Protein AF-A0A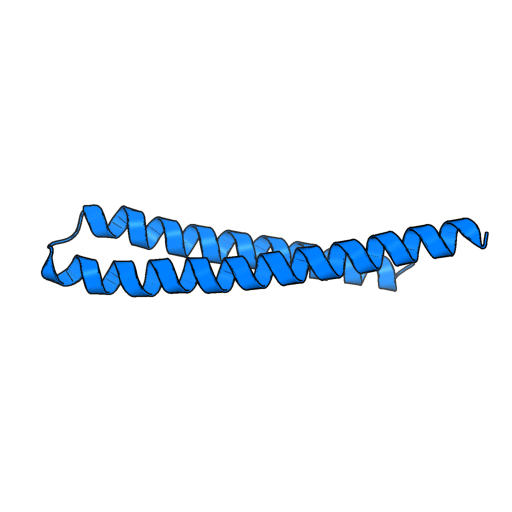7C4NYG0-F1 (afdb_monomer_lite)

Foldseek 3Di:
DVVVVVLVVVLVVLLVQLVVLLVQLVVLQVVLVVDDPVCSVVSNVSSVVSNVVSVVSVVVSVVSVVVVVVVVVVVVVVD

Radius of gyration: 18.23 Å; chains: 1; bounding box: 43×19×51 Å

Secondary structure (DSSP, 8-state):
-HHHHHHHHHHHHHHHHHHHHHHHHHHHHHHHTTS-HHHHHHHHHHHHHHHHHHHHHHHHHHHHHHHHHHHHHHHHTT-

Structure (mmCIF, N/CA/C/O backbone):
data_AF-A0A7C4NYG0-F1
#
_entry.id   AF-A0A7C4NYG0-F1
#
loop_
_atom_site.group_PDB
_atom_site.id
_atom_site.type_symbol
_atom_site.label_atom_id
_atom_site.label_alt_id
_atom_site.label_comp_id
_atom_site.label_asym_id
_atom_site.label_entity_id
_atom_site.label_seq_id
_atom_site.pdbx_PDB_ins_code
_atom_site.Cartn_x
_atom_site.Cartn_y
_atom_site.Cartn_z
_atom_site.occupancy
_atom_site.B_iso_or_equiv
_atom_site.auth_seq_id
_atom_site.auth_comp_id
_atom_site.auth_asym_id
_atom_site.auth_atom_id
_atom_site.pdbx_PDB_model_num
ATOM 1 N N . MET A 1 1 ? 16.748 9.804 -23.866 1.00 49.84 1 MET A N 1
ATOM 2 C CA . MET A 1 1 ? 17.221 9.909 -22.464 1.00 49.84 1 MET A CA 1
ATOM 3 C C . MET A 1 1 ? 16.220 10.638 -21.559 1.00 49.84 1 MET A C 1
ATOM 5 O O . MET A 1 1 ? 15.920 10.101 -20.506 1.00 49.84 1 MET A O 1
ATOM 9 N N . LYS A 1 2 ? 15.625 11.776 -21.968 1.00 48.59 2 LYS A N 1
ATOM 10 C CA . LYS A 1 2 ? 14.577 12.478 -21.187 1.00 48.59 2 LYS A CA 1
ATOM 11 C C . LYS A 1 2 ? 13.321 11.640 -20.870 1.00 48.59 2 LYS A C 1
ATOM 13 O O . LYS A 1 2 ? 12.818 11.728 -19.761 1.00 48.59 2 LYS A O 1
ATOM 18 N N . THR A 1 3 ? 12.853 10.792 -21.786 1.00 54.75 3 THR A N 1
ATOM 19 C CA . THR A 1 3 ? 11.675 9.920 -21.580 1.00 54.75 3 THR A CA 1
ATOM 20 C C . THR A 1 3 ? 11.869 8.866 -20.484 1.00 54.75 3 THR A C 1
ATOM 22 O O . THR A 1 3 ? 10.964 8.649 -19.688 1.00 54.75 3 THR A O 1
ATOM 25 N N . LEU A 1 4 ? 13.071 8.293 -20.361 1.00 54.16 4 LEU A N 1
ATOM 26 C CA . LEU A 1 4 ? 13.395 7.296 -19.326 1.00 54.16 4 LEU A CA 1
ATOM 27 C C . LEU A 1 4 ? 13.407 7.881 -17.904 1.00 54.16 4 LEU A C 1
ATOM 29 O O . LEU A 1 4 ? 13.120 7.167 -16.947 1.00 54.16 4 LEU A O 1
ATOM 33 N N . VAL A 1 5 ? 13.747 9.167 -17.758 1.00 56.97 5 VAL A N 1
ATOM 34 C CA . VAL A 1 5 ? 13.756 9.860 -16.456 1.00 56.97 5 VAL A CA 1
ATOM 35 C C . VAL A 1 5 ? 12.325 10.129 -15.981 1.00 56.97 5 VAL A C 1
ATOM 37 O O . VAL A 1 5 ? 12.027 9.949 -14.805 1.00 56.97 5 VAL A O 1
ATOM 40 N N . VAL A 1 6 ? 11.425 10.484 -16.903 1.00 59.62 6 VAL A N 1
ATOM 41 C CA . VAL A 1 6 ? 10.001 10.713 -16.605 1.00 59.62 6 VAL A CA 1
ATOM 42 C C . VAL A 1 6 ? 9.283 9.401 -16.252 1.00 59.62 6 VAL A C 1
ATOM 44 O O . VAL A 1 6 ? 8.487 9.374 -15.316 1.00 59.62 6 VAL A O 1
ATOM 47 N N . GLU A 1 7 ? 9.602 8.290 -16.926 1.00 59.34 7 GLU A N 1
ATOM 48 C CA . GLU A 1 7 ? 9.052 6.963 -16.592 1.00 59.34 7 GLU A CA 1
ATOM 49 C C . GLU A 1 7 ? 9.491 6.461 -15.208 1.00 59.34 7 GLU A C 1
ATOM 51 O O . GLU A 1 7 ? 8.692 5.868 -14.481 1.00 59.34 7 GLU A O 1
ATOM 56 N N . MET A 1 8 ? 10.747 6.715 -14.818 1.00 60.44 8 MET A N 1
ATOM 57 C CA . MET A 1 8 ? 11.246 6.369 -13.482 1.00 60.44 8 MET A CA 1
ATOM 58 C C . MET A 1 8 ? 10.538 7.163 -12.381 1.00 60.44 8 MET A C 1
ATOM 60 O O . MET A 1 8 ? 10.220 6.598 -11.334 1.00 60.44 8 MET A O 1
ATOM 64 N N . ASP A 1 9 ? 10.257 8.443 -12.619 1.00 76.06 9 ASP A N 1
ATOM 65 C CA . ASP A 1 9 ? 9.541 9.296 -11.669 1.00 76.06 9 ASP A CA 1
ATOM 66 C C . ASP A 1 9 ? 8.083 8.832 -11.486 1.00 76.06 9 ASP A C 1
ATOM 68 O O . ASP A 1 9 ? 7.597 8.710 -10.362 1.00 76.06 9 ASP A O 1
ATOM 72 N N . PHE A 1 10 ? 7.405 8.444 -12.572 1.00 80.19 10 PHE A N 1
ATOM 73 C CA . PHE A 1 10 ? 6.042 7.903 -12.509 1.00 80.19 10 PHE A CA 1
ATOM 74 C C . PHE A 1 10 ? 5.955 6.569 -11.750 1.00 80.19 10 PHE A C 1
ATOM 76 O O . PHE A 1 10 ? 5.116 6.415 -10.861 1.00 80.19 10 PHE A O 1
ATOM 83 N N . LEU A 1 11 ? 6.838 5.611 -12.054 1.00 80.94 11 LEU A N 1
ATOM 8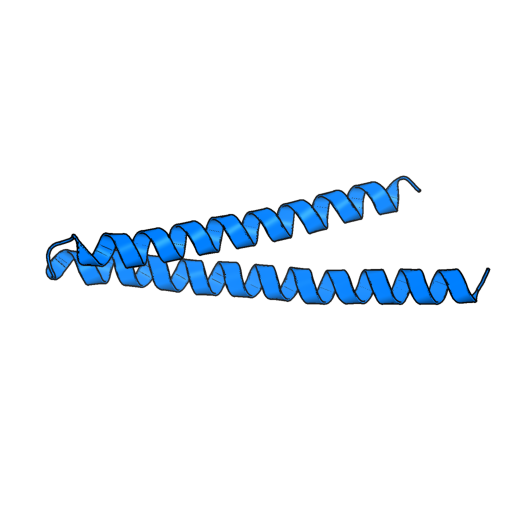4 C CA . LEU A 1 11 ? 6.902 4.324 -11.350 1.00 80.94 11 LEU A CA 1
ATOM 85 C C . LEU A 1 11 ? 7.148 4.512 -9.849 1.00 80.94 11 LEU A C 1
ATOM 87 O O . LEU A 1 11 ? 6.494 3.872 -9.028 1.00 80.94 11 LEU A O 1
ATOM 91 N N . THR A 1 12 ? 8.074 5.403 -9.494 1.00 83.94 12 THR A N 1
ATOM 92 C CA . THR A 1 12 ? 8.419 5.679 -8.095 1.00 83.94 12 THR A CA 1
ATOM 93 C C . THR A 1 12 ? 7.240 6.314 -7.361 1.00 83.94 12 THR A C 1
ATOM 95 O O . THR A 1 12 ? 6.880 5.861 -6.276 1.00 83.94 12 THR A O 1
ATOM 98 N N . LYS A 1 13 ? 6.566 7.289 -7.982 1.00 86.38 13 LYS A N 1
ATOM 99 C CA . LYS A 1 13 ? 5.337 7.894 -7.445 1.00 86.38 13 LYS A CA 1
ATOM 100 C C . LYS A 1 13 ? 4.236 6.861 -7.221 1.00 86.38 13 LYS A C 1
ATOM 102 O O . LYS A 1 13 ? 3.593 6.886 -6.177 1.00 86.38 13 LYS A O 1
ATOM 107 N N . LYS A 1 14 ? 4.057 5.920 -8.153 1.00 86.62 14 LYS A N 1
ATOM 108 C CA . LYS A 1 14 ? 3.047 4.860 -8.035 1.00 86.62 14 LYS A CA 1
ATOM 109 C C . LYS A 1 14 ? 3.362 3.876 -6.906 1.00 86.62 14 LYS A C 1
ATOM 111 O O . LYS A 1 14 ? 2.472 3.509 -6.149 1.00 86.62 14 LYS A O 1
ATOM 116 N N . ALA A 1 15 ? 4.631 3.498 -6.743 1.00 87.62 15 ALA A N 1
ATOM 117 C CA . ALA A 1 15 ? 5.062 2.668 -5.619 1.00 87.62 15 ALA A CA 1
ATOM 118 C C . ALA A 1 15 ? 4.855 3.369 -4.266 1.00 87.62 15 ALA A C 1
ATOM 120 O O . ALA A 1 15 ? 4.374 2.745 -3.323 1.00 87.62 15 ALA A O 1
ATOM 121 N N . ILE A 1 16 ? 5.180 4.664 -4.179 1.00 91.88 16 ILE A N 1
ATOM 122 C CA . ILE A 1 16 ? 4.966 5.468 -2.967 1.00 91.88 16 ILE A CA 1
ATOM 123 C C . ILE A 1 16 ? 3.467 5.599 -2.663 1.00 91.88 16 ILE A C 1
ATOM 125 O O . ILE A 1 16 ? 3.072 5.386 -1.521 1.00 91.88 16 ILE A O 1
ATOM 129 N N . SER A 1 17 ? 2.637 5.886 -3.671 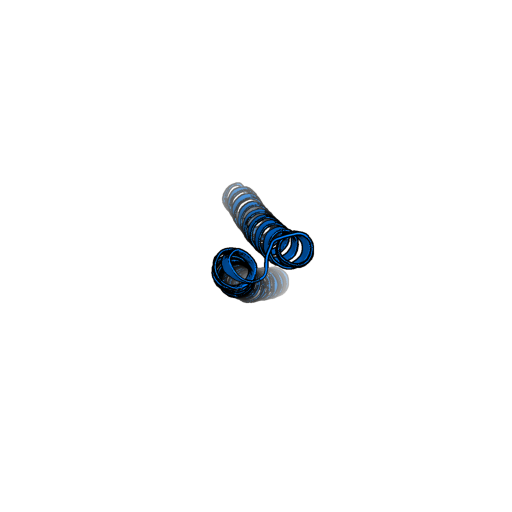1.00 93.81 17 SER A N 1
ATOM 130 C CA . SER A 1 17 ? 1.171 5.930 -3.544 1.00 93.81 17 SER A CA 1
ATOM 131 C C . SER A 1 17 ? 0.624 4.632 -2.950 1.00 93.81 17 SER A C 1
ATOM 133 O O . SER A 1 17 ? 0.009 4.648 -1.883 1.00 93.81 17 SER A O 1
ATOM 135 N N . ALA A 1 18 ? 0.957 3.496 -3.569 1.00 92.94 18 ALA A N 1
ATOM 136 C CA . ALA A 1 18 ? 0.546 2.180 -3.099 1.00 92.94 18 ALA A CA 1
ATOM 137 C C . ALA A 1 18 ? 0.980 1.922 -1.645 1.00 92.94 18 ALA A C 1
ATOM 139 O O . ALA A 1 18 ? 0.194 1.427 -0.837 1.00 92.94 18 ALA A O 1
ATOM 140 N N . ALA A 1 19 ? 2.215 2.290 -1.290 1.00 93.69 19 ALA A N 1
ATOM 141 C CA . ALA A 1 19 ? 2.739 2.109 0.060 1.00 93.69 19 ALA A CA 1
ATOM 142 C C . ALA A 1 19 ? 1.990 2.962 1.097 1.00 93.69 19 ALA A C 1
ATOM 144 O O . ALA A 1 19 ? 1.650 2.457 2.166 1.00 93.69 19 ALA A O 1
ATOM 145 N N . ILE A 1 20 ? 1.698 4.226 0.775 1.00 96.50 20 ILE A N 1
ATOM 146 C CA . ILE A 1 20 ? 0.935 5.135 1.642 1.00 96.50 20 ILE A CA 1
ATOM 147 C C . ILE A 1 20 ? -0.482 4.600 1.851 1.00 96.50 20 ILE A C 1
ATOM 149 O O . ILE A 1 20 ? -0.939 4.515 2.988 1.00 96.50 20 ILE A O 1
ATOM 153 N N . ILE A 1 21 ? -1.156 4.186 0.777 1.00 96.38 21 ILE A N 1
ATOM 154 C CA . ILE A 1 21 ? -2.521 3.655 0.842 1.00 96.38 21 ILE A CA 1
ATOM 155 C C . ILE A 1 21 ? -2.575 2.411 1.741 1.00 96.38 21 ILE A C 1
ATOM 157 O O . ILE A 1 21 ? -3.426 2.326 2.629 1.00 96.38 21 ILE A O 1
ATOM 161 N N . ILE A 1 22 ? -1.637 1.472 1.565 1.00 97.25 22 ILE A N 1
ATOM 162 C CA . ILE A 1 22 ? -1.546 0.277 2.416 1.00 97.25 22 ILE A CA 1
ATOM 163 C C . ILE A 1 22 ? -1.276 0.675 3.868 1.00 97.25 22 ILE A C 1
ATOM 165 O O . ILE A 1 22 ? -1.937 0.156 4.764 1.00 97.25 22 ILE A O 1
ATOM 169 N N . ALA A 1 23 ? -0.345 1.601 4.115 1.00 96.62 23 ALA A N 1
ATOM 170 C CA . ALA A 1 23 ? -0.022 2.056 5.464 1.00 96.62 23 ALA A CA 1
ATOM 171 C C . ALA A 1 23 ? -1.240 2.679 6.165 1.00 96.62 23 ALA A C 1
ATOM 173 O O . ALA A 1 23 ? -1.503 2.359 7.323 1.00 96.62 23 ALA A O 1
ATOM 174 N N . CYS A 1 24 ? -2.027 3.496 5.459 1.00 96.88 24 CYS A N 1
ATOM 175 C CA . CYS A 1 24 ? -3.284 4.041 5.972 1.00 96.88 24 CYS A CA 1
ATOM 176 C C . CYS A 1 24 ? -4.306 2.937 6.277 1.00 96.88 24 CYS A C 1
ATOM 178 O O . CYS A 1 24 ? -4.951 2.971 7.324 1.00 96.88 24 CYS A O 1
ATOM 180 N N . GLY A 1 25 ? -4.432 1.938 5.399 1.00 97.12 25 GLY A N 1
ATOM 181 C CA . GLY A 1 25 ? -5.325 0.801 5.615 1.00 97.12 25 GLY A CA 1
ATOM 182 C C . GLY A 1 25 ? -4.946 -0.029 6.842 1.00 97.12 25 GLY A C 1
ATOM 183 O O . GLY A 1 25 ? -5.790 -0.303 7.694 1.00 97.12 25 GLY A O 1
ATOM 184 N N . VAL A 1 26 ? -3.660 -0.361 6.981 1.00 97.44 26 VAL A N 1
ATOM 185 C CA . VAL A 1 26 ? -3.118 -1.060 8.156 1.00 97.44 26 VAL A CA 1
ATOM 186 C C . VAL A 1 26 ? -3.330 -0.234 9.419 1.00 97.44 26 VAL A C 1
ATOM 188 O O . VAL A 1 26 ? -3.774 -0.776 10.426 1.00 97.44 26 VAL A O 1
ATOM 191 N N . PHE A 1 27 ? -3.067 1.074 9.367 1.00 96.88 27 PHE A N 1
ATOM 192 C CA . PHE A 1 27 ? -3.289 1.964 10.501 1.00 96.88 27 PHE A CA 1
ATOM 193 C C . PHE A 1 27 ? -4.750 1.946 10.958 1.00 96.88 27 PHE A C 1
ATOM 195 O O . PHE A 1 27 ? -4.995 1.786 12.147 1.00 96.88 27 PHE A O 1
ATOM 202 N N . LEU A 1 28 ? -5.717 2.039 10.039 1.00 94.81 28 LEU A N 1
ATOM 203 C CA . LEU A 1 28 ? -7.142 1.975 10.385 1.00 94.81 28 LEU A CA 1
ATOM 204 C C . LEU A 1 28 ? -7.531 0.641 11.026 1.00 94.81 28 LEU A C 1
ATOM 206 O O . LEU A 1 28 ? -8.278 0.630 12.001 1.00 94.81 28 LEU A O 1
ATOM 210 N N . ILE A 1 29 ? -6.998 -0.475 10.522 1.00 95.56 29 ILE A N 1
ATOM 211 C CA . ILE A 1 29 ? -7.244 -1.797 11.108 1.00 95.56 29 ILE A CA 1
ATOM 212 C C . ILE A 1 29 ? -6.651 -1.875 12.514 1.00 95.56 29 ILE A C 1
ATOM 214 O O . ILE A 1 29 ? -7.335 -2.293 13.442 1.00 95.56 29 ILE A O 1
ATOM 218 N N . VAL A 1 30 ? -5.406 -1.438 12.701 1.00 95.81 30 VAL A N 1
ATOM 219 C CA . VAL A 1 30 ? -4.759 -1.442 14.020 1.00 95.81 30 VAL A CA 1
ATOM 220 C C . VAL A 1 30 ? -5.503 -0.522 14.990 1.00 95.81 30 VAL A C 1
ATOM 222 O O . VAL A 1 30 ? -5.756 -0.898 16.130 1.00 95.81 30 VAL A O 1
ATOM 225 N N . PHE A 1 31 ? -5.909 0.659 14.526 1.00 93.81 31 PHE A N 1
ATOM 226 C CA . PHE A 1 31 ? -6.670 1.622 15.312 1.00 93.81 31 PHE A CA 1
ATOM 227 C C . PHE A 1 31 ? -8.044 1.082 15.730 1.00 93.81 31 PHE A C 1
ATOM 229 O O . PHE A 1 31 ? -8.497 1.361 16.838 1.00 93.81 31 PHE A O 1
ATOM 236 N N . SER A 1 32 ? -8.676 0.252 14.894 1.00 94.31 32 SER A N 1
ATOM 237 C CA . SER A 1 32 ? -9.979 -0.355 15.194 1.00 94.31 32 SER A CA 1
ATOM 238 C C . SER A 1 32 ? -9.993 -1.186 16.482 1.00 94.31 32 SER A C 1
ATOM 240 O O . SER A 1 32 ? -11.010 -1.211 17.170 1.00 94.31 32 SER A O 1
ATOM 242 N N . PHE A 1 33 ? -8.862 -1.788 16.872 1.00 92.25 33 PHE A N 1
ATOM 243 C CA . PHE A 1 33 ? -8.755 -2.568 18.112 1.00 92.25 33 PHE A CA 1
ATOM 244 C C . PHE A 1 33 ? -8.818 -1.718 19.387 1.00 92.25 33 PHE A C 1
ATOM 246 O O . PHE A 1 33 ? -9.037 -2.258 20.468 1.00 92.25 33 PHE A O 1
ATOM 253 N N . PHE A 1 34 ? -8.630 -0.401 19.274 1.00 94.12 34 PHE A N 1
ATOM 254 C CA . PHE A 1 34 ? -8.714 0.538 20.394 1.00 94.12 34 PHE A CA 1
ATOM 255 C C . PHE A 1 34 ? -10.076 1.246 20.473 1.00 94.12 34 PHE A C 1
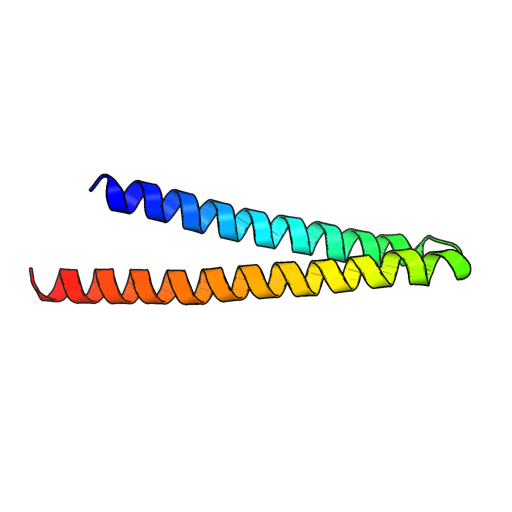ATOM 257 O O . PHE A 1 34 ? -10.284 2.081 21.352 1.00 94.12 34 PHE A O 1
ATOM 264 N N . LEU A 1 35 ? -11.001 0.935 19.558 1.00 92.31 35 LEU A N 1
ATOM 265 C CA . LEU A 1 35 ? -12.329 1.539 19.480 1.00 92.31 35 LEU A CA 1
ATOM 266 C C . LEU A 1 35 ? -13.410 0.638 20.107 1.00 92.31 35 LEU A C 1
ATOM 268 O O . LEU A 1 35 ? -13.254 -0.583 20.164 1.00 92.31 35 LEU A O 1
ATOM 272 N N . PRO A 1 36 ? -14.549 1.217 20.534 1.00 94.00 36 PRO A N 1
ATOM 273 C CA . PRO A 1 36 ? -15.737 0.451 20.901 1.00 94.00 36 PRO A CA 1
ATOM 274 C C . PRO A 1 36 ? -16.188 -0.463 19.753 1.00 94.00 36 PRO A C 1
ATOM 276 O O . PRO A 1 36 ? -16.081 -0.086 18.584 1.00 94.00 36 PRO A O 1
ATOM 279 N N . GLN A 1 37 ? -16.760 -1.631 20.073 1.00 90.69 37 GLN A N 1
ATOM 280 C CA . GLN A 1 37 ? -17.186 -2.624 19.070 1.00 90.69 37 GLN A CA 1
ATOM 281 C C . GLN A 1 37 ? -18.092 -2.040 17.975 1.00 90.69 37 GLN A C 1
ATOM 283 O O . GLN A 1 37 ? -17.952 -2.401 16.808 1.00 90.69 37 GLN A O 1
ATOM 288 N N . GLU A 1 38 ? -18.967 -1.100 18.332 1.00 89.81 38 GLU A N 1
ATOM 289 C CA . GLU A 1 38 ? -19.882 -0.428 17.400 1.00 89.81 38 GLU A CA 1
ATOM 290 C C . GLU A 1 38 ? -19.145 0.374 16.310 1.00 89.81 38 GLU A C 1
ATOM 292 O O . GLU A 1 38 ? -19.607 0.464 15.174 1.00 89.81 38 GLU A O 1
ATOM 297 N N . LEU A 1 39 ? -17.963 0.911 16.627 1.00 90.94 39 LEU A N 1
ATOM 298 C CA . LEU A 1 39 ? -17.125 1.708 15.722 1.00 90.94 39 LEU A CA 1
ATOM 299 C C . LEU A 1 39 ? -16.030 0.877 15.036 1.00 90.94 39 LEU A C 1
ATOM 301 O O . LEU A 1 39 ? -15.428 1.317 14.052 1.00 90.94 39 LEU A O 1
ATOM 305 N N . MET A 1 40 ? -15.781 -0.340 15.521 1.00 91.88 40 MET A N 1
ATOM 306 C CA . MET A 1 40 ? -14.761 -1.232 14.975 1.00 91.88 40 MET A CA 1
ATOM 307 C C . MET A 1 40 ? -15.076 -1.609 13.521 1.00 91.88 40 MET A C 1
ATOM 309 O O . MET A 1 40 ? -14.213 -1.509 12.652 1.00 91.88 40 MET A O 1
ATOM 313 N N . ALA A 1 41 ? -16.331 -1.949 13.210 1.00 89.50 41 ALA A N 1
ATOM 314 C CA . ALA A 1 41 ? -16.741 -2.262 11.837 1.00 89.50 41 ALA A CA 1
ATOM 315 C C . ALA A 1 41 ? -16.589 -1.059 10.886 1.00 89.50 41 ALA A C 1
ATOM 317 O O . ALA A 1 41 ? -16.182 -1.224 9.735 1.00 89.50 41 ALA A O 1
ATOM 318 N N . VAL A 1 42 ? -16.854 0.153 11.388 1.00 90.56 42 VAL A N 1
ATOM 319 C CA . VAL A 1 42 ? -16.771 1.413 10.630 1.00 90.56 42 VAL A CA 1
ATOM 320 C C . VAL A 1 42 ? -15.334 1.739 10.219 1.00 90.56 42 VAL A C 1
ATOM 322 O O . VAL A 1 42 ? -15.126 2.396 9.206 1.00 90.56 42 VAL A O 1
ATOM 325 N N . THR A 1 43 ? -14.335 1.259 10.963 1.00 91.06 43 THR A N 1
ATOM 326 C CA . THR A 1 43 ? -12.909 1.491 10.674 1.00 91.06 43 THR A CA 1
ATOM 327 C C . THR A 1 43 ? -12.239 0.310 9.975 1.00 91.06 43 THR A C 1
ATOM 329 O O . THR A 1 43 ? -11.412 0.520 9.084 1.00 91.06 43 THR A O 1
ATOM 332 N N . LEU A 1 44 ? -12.647 -0.925 10.286 1.00 93.69 44 LEU A N 1
ATOM 333 C CA . LEU A 1 44 ? -12.153 -2.133 9.621 1.00 93.69 44 LEU A CA 1
ATOM 334 C C . LEU A 1 44 ? -12.495 -2.161 8.130 1.00 93.69 44 LEU A C 1
ATOM 336 O O . LEU A 1 44 ? -11.617 -2.441 7.317 1.00 93.69 44 LEU A O 1
ATOM 340 N N . LEU A 1 45 ? -13.744 -1.862 7.756 1.00 93.75 45 LEU A N 1
ATOM 341 C CA . LEU A 1 45 ? -14.190 -1.896 6.356 1.00 93.75 45 LEU A CA 1
ATOM 342 C C . LEU A 1 45 ? -13.357 -0.963 5.455 1.00 93.75 45 LEU A C 1
ATOM 344 O O . LEU A 1 45 ? -12.782 -1.449 4.476 1.00 93.75 45 LEU A O 1
ATOM 348 N N . PRO A 1 46 ? -13.205 0.337 5.780 1.00 95.31 46 PRO A N 1
ATOM 349 C CA . PRO A 1 46 ? -12.315 1.227 5.040 1.00 95.31 46 PRO A CA 1
ATOM 350 C C . PRO A 1 46 ? -10.851 0.784 5.090 1.00 95.31 46 PRO A C 1
ATOM 352 O O . PRO A 1 46 ? -10.153 0.890 4.086 1.00 95.31 46 PRO A O 1
ATOM 355 N N . GLY A 1 47 ? -10.383 0.254 6.225 1.00 96.19 47 GLY A N 1
ATOM 356 C CA . GLY A 1 47 ? -9.016 -0.246 6.366 1.00 96.19 47 GLY A CA 1
ATOM 357 C C . GLY A 1 47 ? -8.695 -1.377 5.385 1.00 96.19 47 GLY A C 1
ATOM 358 O O . GLY A 1 47 ? -7.722 -1.296 4.633 1.00 96.19 47 GLY A O 1
ATOM 359 N N . PHE A 1 48 ? -9.555 -2.397 5.318 1.00 96.94 48 PHE A N 1
ATOM 360 C CA . PHE A 1 48 ? -9.424 -3.487 4.348 1.00 96.94 48 PHE A CA 1
ATOM 361 C C . PHE A 1 48 ? -9.577 -3.007 2.905 1.00 96.94 48 PHE A C 1
ATOM 363 O O . PHE A 1 48 ? -8.842 -3.465 2.029 1.00 96.94 48 PHE A O 1
ATOM 370 N N . PHE A 1 49 ? -10.489 -2.065 2.654 1.00 97.25 49 PHE A N 1
ATOM 371 C CA . PHE A 1 49 ? -10.655 -1.473 1.331 1.00 97.25 49 PHE A CA 1
ATOM 372 C C . PHE A 1 49 ? -9.377 -0.768 0.858 1.00 97.25 49 PHE A C 1
ATOM 374 O O . PHE A 1 49 ? -8.918 -1.018 -0.254 1.00 97.25 49 PHE A O 1
ATOM 381 N N . LEU A 1 50 ? -8.747 0.043 1.713 1.00 96.88 50 LEU A N 1
ATOM 382 C CA . LEU A 1 50 ? -7.475 0.693 1.395 1.00 96.88 50 LEU A CA 1
ATOM 383 C C . LEU A 1 50 ? -6.373 -0.335 1.121 1.00 96.88 50 LEU A C 1
ATOM 385 O O . LEU A 1 50 ? -5.660 -0.208 0.130 1.00 96.88 50 LEU A O 1
ATOM 389 N N . ILE A 1 51 ? -6.265 -1.401 1.922 1.00 97.12 51 ILE A N 1
ATOM 390 C CA . ILE A 1 51 ? -5.293 -2.473 1.650 1.00 97.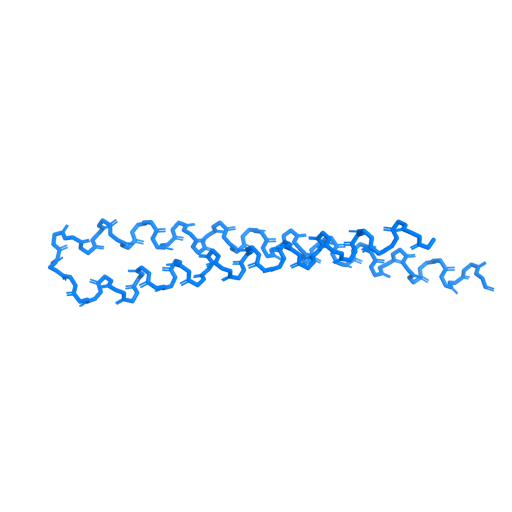12 51 ILE A CA 1
ATOM 391 C C . ILE A 1 51 ? -5.536 -3.105 0.275 1.00 97.12 51 ILE A C 1
ATOM 393 O O . ILE A 1 51 ? -4.575 -3.341 -0.462 1.00 97.12 51 ILE A O 1
ATOM 397 N N . ALA A 1 52 ? -6.793 -3.355 -0.099 1.00 97.00 52 ALA A N 1
ATOM 398 C CA . ALA A 1 52 ? -7.130 -3.906 -1.407 1.00 97.00 52 ALA A CA 1
ATOM 399 C C . ALA A 1 52 ? -6.729 -2.955 -2.548 1.00 97.00 52 ALA A C 1
ATOM 401 O O . ALA A 1 52 ? -6.060 -3.383 -3.489 1.00 97.00 52 ALA A O 1
ATOM 402 N N . VAL A 1 53 ? -7.058 -1.664 -2.436 1.00 96.38 53 VAL A N 1
ATOM 403 C CA . VAL A 1 53 ? -6.703 -0.640 -3.435 1.00 96.38 53 VAL A CA 1
ATOM 404 C C . VAL A 1 53 ? -5.186 -0.508 -3.577 1.00 96.38 53 VAL A C 1
ATOM 406 O O . VAL A 1 53 ? -4.656 -0.609 -4.683 1.00 96.38 53 VAL A O 1
ATOM 409 N N . GLY A 1 54 ? -4.460 -0.370 -2.468 1.00 94.88 54 GLY A N 1
ATOM 410 C CA . GLY A 1 54 ? -3.003 -0.256 -2.506 1.00 94.88 54 GLY A CA 1
ATOM 411 C C . GLY A 1 54 ? -2.321 -1.525 -3.030 1.00 94.88 54 GLY A C 1
ATOM 412 O O . GLY A 1 54 ? -1.309 -1.446 -3.726 1.00 94.88 54 GLY A O 1
ATOM 413 N N . SER A 1 55 ? -2.903 -2.705 -2.786 1.00 94.62 55 SER A N 1
ATOM 414 C CA . SER A 1 55 ? -2.417 -3.970 -3.358 1.00 94.62 55 SER A CA 1
ATOM 415 C C . SER A 1 55 ? -2.601 -4.037 -4.876 1.00 94.62 55 SER A C 1
ATOM 417 O O . SER A 1 55 ? -1.725 -4.553 -5.576 1.00 94.62 55 SER A O 1
ATOM 419 N N . LEU A 1 56 ? -3.711 -3.506 -5.400 1.00 94.62 56 LEU A N 1
ATOM 420 C CA . LEU A 1 56 ? -3.938 -3.387 -6.842 1.00 94.62 56 LEU A CA 1
ATOM 421 C C . LEU A 1 56 ? -2.929 -2.426 -7.480 1.00 94.62 56 LEU A C 1
ATOM 423 O O . LEU A 1 56 ? -2.269 -2.804 -8.448 1.00 94.62 56 LEU A O 1
ATOM 427 N N . GLU A 1 57 ? -2.713 -1.244 -6.895 1.00 92.00 57 GLU A N 1
ATOM 428 C CA . GLU A 1 57 ? -1.707 -0.296 -7.395 1.00 92.00 57 GLU A CA 1
ATOM 429 C C . GLU A 1 57 ? -0.293 -0.896 -7.396 1.00 92.00 57 GLU A C 1
ATOM 431 O O . GLU A 1 57 ? 0.461 -0.738 -8.362 1.00 92.00 57 GLU A O 1
ATOM 436 N N . LEU A 1 58 ? 0.065 -1.641 -6.344 1.00 91.38 58 LEU A N 1
ATOM 437 C CA . LEU A 1 58 ? 1.357 -2.317 -6.254 1.00 91.38 58 LEU A CA 1
ATOM 438 C C . LEU A 1 58 ? 1.513 -3.403 -7.329 1.00 91.38 58 LEU A C 1
ATOM 440 O O . LEU A 1 58 ? 2.609 -3.603 -7.865 1.00 91.38 58 LEU A O 1
ATOM 444 N N . ARG A 1 59 ? 0.428 -4.111 -7.662 1.00 92.38 59 ARG A N 1
ATOM 445 C CA . ARG A 1 59 ? 0.424 -5.097 -8.747 1.00 92.38 59 ARG A CA 1
ATOM 446 C C . ARG A 1 59 ? 0.657 -4.426 -10.096 1.00 92.38 59 ARG A C 1
ATOM 448 O O . ARG A 1 59 ? 1.528 -4.876 -10.839 1.00 92.38 59 ARG A O 1
ATOM 455 N N . GLU A 1 60 ? -0.048 -3.336 -10.380 1.00 89.62 60 GLU A N 1
ATOM 456 C CA . GLU A 1 60 ? 0.145 -2.570 -11.614 1.00 89.62 60 GLU A CA 1
ATOM 457 C C . GLU A 1 60 ? 1.576 -2.029 -11.727 1.00 89.62 60 GLU A C 1
ATOM 459 O O . GLU A 1 60 ? 2.190 -2.110 -12.790 1.00 89.62 60 GLU A O 1
ATOM 464 N N . TYR A 1 61 ? 2.146 -1.527 -10.624 1.00 89.38 61 TYR A N 1
ATOM 465 C CA . TYR A 1 61 ? 3.554 -1.127 -10.567 1.00 89.38 61 TYR A CA 1
ATOM 466 C C . TYR A 1 61 ? 4.492 -2.282 -10.954 1.00 89.38 61 TYR A C 1
ATOM 468 O O . TYR A 1 61 ? 5.395 -2.096 -11.772 1.00 89.38 61 TYR A O 1
ATOM 476 N N . ARG A 1 62 ? 4.279 -3.488 -10.405 1.00 88.69 62 ARG A N 1
ATOM 477 C CA . ARG A 1 62 ? 5.113 -4.662 -10.716 1.00 88.69 62 ARG A CA 1
ATOM 478 C C . ARG A 1 62 ? 5.018 -5.070 -12.181 1.00 88.69 62 ARG A C 1
ATOM 480 O O . ARG A 1 62 ? 6.035 -5.432 -12.769 1.00 88.69 62 ARG A O 1
ATOM 487 N N . GLU A 1 63 ? 3.822 -5.050 -12.759 1.00 91.19 63 GLU A N 1
ATOM 488 C CA . GLU A 1 63 ? 3.619 -5.399 -14.168 1.00 91.19 63 GLU A CA 1
ATOM 489 C C . GLU A 1 63 ? 4.318 -4.388 -15.090 1.00 91.19 63 GLU A C 1
ATOM 491 O O . GLU A 1 63 ? 5.099 -4.787 -15.956 1.00 91.19 63 GLU A O 1
ATOM 496 N N . LEU A 1 64 ? 4.156 -3.087 -14.831 1.00 87.44 64 LEU A N 1
ATOM 497 C CA . LEU A 1 64 ? 4.836 -2.023 -15.579 1.00 87.44 64 LEU A CA 1
ATOM 498 C C . LEU A 1 64 ? 6.364 -2.094 -15.446 1.00 87.44 64 LEU A C 1
ATOM 500 O O . LEU A 1 64 ? 7.083 -1.976 -16.440 1.00 87.44 64 LEU A O 1
ATOM 504 N N . SER A 1 65 ? 6.868 -2.333 -14.233 1.00 87.50 65 SER A N 1
ATOM 505 C CA . SER A 1 65 ? 8.303 -2.467 -13.964 1.00 87.50 65 SER A CA 1
ATOM 506 C C . SER A 1 65 ? 8.930 -3.603 -14.785 1.00 87.50 65 SER A C 1
ATOM 508 O O . SER A 1 65 ? 9.956 -3.398 -15.439 1.00 87.50 65 SER A O 1
ATOM 510 N N . LYS A 1 66 ? 8.263 -4.766 -14.857 1.00 89.56 66 LYS A N 1
ATOM 511 C CA . LYS A 1 66 ? 8.707 -5.909 -15.675 1.00 89.56 66 LYS A CA 1
ATOM 512 C C . LYS A 1 66 ? 8.748 -5.584 -17.166 1.00 89.56 66 LYS A C 1
ATOM 514 O O . LYS A 1 66 ? 9.706 -5.953 -17.842 1.00 89.56 66 LYS A O 1
ATOM 519 N N . ILE A 1 67 ? 7.729 -4.900 -17.691 1.00 88.75 67 ILE A N 1
ATOM 520 C CA . ILE A 1 67 ? 7.673 -4.521 -19.113 1.00 88.75 67 ILE A CA 1
ATOM 521 C C . ILE A 1 67 ? 8.851 -3.605 -19.467 1.00 88.75 67 ILE A C 1
ATOM 523 O O . ILE A 1 67 ? 9.538 -3.835 -20.464 1.00 88.75 67 ILE A O 1
ATOM 527 N N . ILE A 1 68 ? 9.132 -2.607 -18.625 1.00 86.31 68 ILE A N 1
ATOM 528 C CA . ILE A 1 68 ? 10.248 -1.675 -18.831 1.00 86.31 68 ILE A CA 1
ATOM 529 C C . ILE A 1 68 ? 11.597 -2.401 -18.757 1.00 86.31 68 ILE A C 1
ATOM 531 O O . ILE A 1 68 ? 12.488 -2.138 -19.568 1.00 86.31 68 ILE A O 1
ATOM 535 N N . GLU A 1 69 ? 11.758 -3.343 -17.828 1.00 87.75 69 GLU A N 1
ATOM 536 C CA . GLU A 1 69 ? 12.971 -4.156 -17.720 1.00 87.75 69 GLU A CA 1
ATOM 537 C C . GLU A 1 69 ? 13.200 -5.018 -18.973 1.00 87.75 69 GLU A C 1
ATOM 539 O O . GLU A 1 69 ? 14.298 -5.023 -19.541 1.00 87.75 69 GLU A O 1
ATOM 544 N N . LEU A 1 70 ? 12.152 -5.691 -19.458 1.00 89.81 70 LEU A N 1
ATOM 545 C CA . LEU A 1 70 ? 12.189 -6.470 -20.696 1.00 89.81 70 LEU A CA 1
ATOM 546 C C . LEU A 1 70 ? 12.533 -5.595 -21.909 1.00 89.81 70 LEU A C 1
ATOM 548 O O . LEU A 1 70 ? 13.387 -5.975 -22.714 1.00 89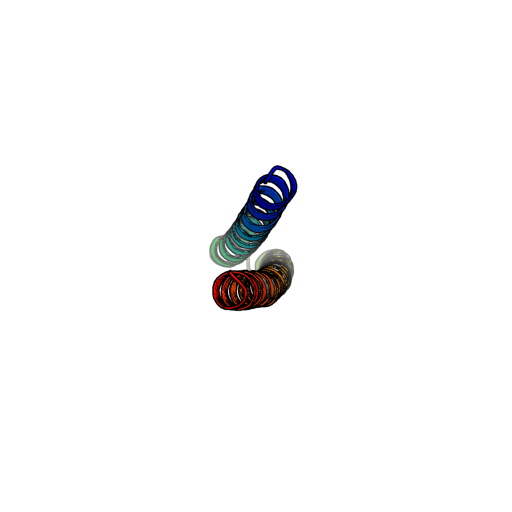.81 70 LEU A O 1
ATOM 552 N N . GLY A 1 71 ? 11.935 -4.405 -22.008 1.00 87.12 71 GLY A N 1
ATOM 553 C CA . GLY A 1 71 ? 12.230 -3.428 -23.057 1.00 87.12 71 GLY A CA 1
ATOM 554 C C . GLY A 1 71 ? 13.692 -2.974 -23.042 1.00 87.12 71 GLY A C 1
ATOM 555 O O . GLY A 1 71 ? 14.363 -3.010 -24.077 1.00 87.12 71 GLY A O 1
ATOM 556 N N . LYS A 1 72 ? 14.237 -2.640 -21.862 1.00 85.19 72 LYS A N 1
ATOM 557 C CA . LYS A 1 72 ? 15.661 -2.294 -21.690 1.00 85.19 72 LYS A CA 1
ATOM 558 C C . LYS A 1 72 ? 16.581 -3.444 -22.106 1.00 85.19 72 LYS A C 1
ATOM 560 O O . LYS A 1 72 ? 17.584 -3.216 -22.784 1.00 85.19 72 LYS A O 1
ATOM 565 N N . LYS A 1 73 ? 16.240 -4.685 -21.742 1.00 87.81 73 LYS A N 1
ATOM 566 C CA . LYS A 1 73 ? 17.014 -5.882 -22.105 1.00 87.81 73 LYS A CA 1
ATOM 567 C C . LYS A 1 73 ? 16.996 -6.149 -23.613 1.00 87.81 73 LYS A C 1
ATOM 569 O O . LYS A 1 73 ? 18.022 -6.537 -24.165 1.00 87.81 73 LYS A O 1
ATOM 574 N N . ALA A 1 74 ? 15.863 -5.926 -24.280 1.00 87.50 74 ALA A N 1
ATOM 575 C CA . ALA A 1 74 ? 15.740 -6.064 -25.731 1.00 87.50 74 ALA A CA 1
ATOM 576 C C . ALA A 1 74 ? 16.545 -4.994 -26.488 1.00 87.50 74 ALA A C 1
ATOM 578 O O . ALA A 1 74 ? 17.229 -5.320 -27.456 1.00 87.50 74 ALA A O 1
ATOM 579 N N . LEU A 1 75 ? 16.524 -3.744 -26.014 1.00 85.44 75 LEU A N 1
ATOM 580 C CA . LEU A 1 75 ? 17.330 -2.644 -26.559 1.00 85.44 75 LEU A CA 1
ATOM 581 C C . LEU A 1 75 ? 18.833 -2.916 -26.441 1.00 85.44 75 LEU A C 1
ATOM 583 O O . LEU A 1 75 ? 19.557 -2.767 -27.419 1.00 85.44 75 LEU A O 1
ATOM 587 N N . LYS A 1 76 ? 19.288 -3.402 -25.280 1.00 83.12 76 LYS A N 1
ATOM 588 C CA . LYS A 1 76 ? 20.700 -3.736 -25.040 1.00 83.12 76 LYS A CA 1
ATOM 589 C C . LYS A 1 76 ? 21.212 -4.910 -25.888 1.00 83.12 76 LYS A C 1
ATOM 591 O O . LYS A 1 76 ? 22.412 -5.071 -26.022 1.00 83.12 76 LYS A O 1
ATOM 596 N N . ARG A 1 77 ? 20.322 -5.748 -26.433 1.00 77.62 77 ARG A N 1
ATOM 597 C CA . ARG A 1 77 ? 20.684 -6.842 -27.355 1.00 77.62 77 ARG A CA 1
ATOM 598 C C . ARG A 1 77 ? 20.765 -6.405 -28.821 1.00 77.62 77 ARG A C 1
ATOM 600 O O . ARG A 1 77 ? 21.222 -7.192 -29.641 1.00 77.62 77 ARG A O 1
ATOM 607 N N . ARG A 1 78 ? 20.251 -5.218 -29.163 1.00 67.75 78 ARG A N 1
ATOM 608 C CA . ARG A 1 78 ? 20.275 -4.659 -30.528 1.00 67.75 78 ARG A CA 1
ATOM 609 C C . ARG A 1 78 ? 21.391 -3.631 -30.749 1.00 67.75 78 ARG A C 1
ATOM 611 O O . ARG A 1 78 ? 21.576 -3.216 -31.889 1.00 67.75 78 ARG A O 1
ATOM 618 N N . GLN A 1 79 ? 22.070 -3.208 -29.685 1.00 55.66 79 GLN A N 1
ATOM 619 C CA . GLN A 1 79 ? 23.315 -2.433 -29.722 1.00 55.66 79 GLN A CA 1
ATOM 620 C C . GLN A 1 79 ? 24.495 -3.371 -29.502 1.00 55.66 79 GLN A C 1
ATOM 622 O O . GLN A 1 79 ? 25.556 -3.090 -30.092 1.00 55.66 79 GLN A O 1
#

Sequence (79 aa):
MKTLVVEMDFLTKKAISAAIIIACGVFLIVFSFFLPQELMAVTLLPGFFLIAVGSLELREYRELSKIIELGKKALKRRQ

pLDDT: mean 86.94, std 12.53, range [48.59, 97.44]